Protein AF-A0A7X5N2D8-F1 (afdb_monomer)

Solvent-accessible surface area (backbone atoms only — not comparable to full-atom values): 8234 Å² total; per-residue (Å²): 137,88,88,64,74,71,64,53,54,56,54,52,53,52,55,53,59,61,69,71,71,73,79,83,79,77,79,73,77,76,77,80,82,88,75,92,82,82,90,85,75,95,75,93,73,87,88,83,80,92,76,90,83,79,91,74,73,94,73,86,83,88,91,73,84,91,66,89,70,55,80,72,47,73,64,66,66,88,96,58,92,81,61,90,90,56,71,51,65,40,58,56,53,63,69,60,50,52,53,50,52,52,52,50,52,52,50,52,52,50,53,65,72,74,106

Sequence (115 aa):
MIAPLRTFGLACAITLALAACSKPEQQQAPPPPEVSVLEMKPQTLPLERDLVGRLSAFRSADVRARVDGVLLKRLYTEGTDVKEGQPLFEIDPAPLKATLLQAQGQLAAAQATYA

pLDDT: mean 86.44, std 14.75, range [44.28, 98.38]

Mean predicted aligned error: 14.54 Å

Structure (mmCIF, N/CA/C/O backbone):
data_AF-A0A7X5N2D8-F1
#
_entry.id   AF-A0A7X5N2D8-F1
#
loop_
_atom_site.group_PDB
_atom_site.id
_atom_site.type_symbol
_atom_site.label_atom_id
_atom_site.label_alt_id
_atom_site.label_comp_id
_atom_site.label_asym_id
_atom_site.label_entity_id
_atom_site.label_seq_id
_atom_site.pdbx_PDB_ins_code
_atom_site.Cartn_x
_atom_site.Cartn_y
_atom_site.Cartn_z
_atom_site.occupancy
_atom_site.B_iso_or_equiv
_atom_site.auth_seq_id
_atom_site.auth_comp_id
_atom_site.auth_asym_id
_atom_site.auth_atom_id
_atom_site.pdbx_PDB_model_num
ATOM 1 N N . MET A 1 1 ? 77.303 8.148 -126.375 1.00 44.28 1 MET A N 1
ATOM 2 C CA . MET A 1 1 ? 76.971 8.918 -125.156 1.00 44.28 1 MET A CA 1
ATOM 3 C C . MET A 1 1 ? 75.663 8.381 -124.584 1.00 44.28 1 MET A C 1
ATOM 5 O O . MET A 1 1 ? 74.725 8.223 -125.347 1.00 44.28 1 MET A O 1
ATOM 9 N N . ILE A 1 2 ? 75.641 8.128 -123.268 1.00 45.34 2 ILE A N 1
ATOM 10 C CA . ILE A 1 2 ? 74.459 8.000 -122.386 1.00 45.34 2 ILE A CA 1
ATOM 11 C C . ILE A 1 2 ? 73.782 6.613 -122.343 1.00 45.34 2 ILE A C 1
ATOM 13 O O . ILE A 1 2 ? 72.727 6.357 -122.912 1.00 45.34 2 ILE A O 1
ATOM 17 N N . ALA A 1 3 ? 74.413 5.742 -121.549 1.00 57.56 3 ALA A N 1
ATOM 18 C CA . ALA A 1 3 ? 73.834 4.587 -120.874 1.00 57.56 3 ALA A CA 1
ATOM 19 C C . ALA A 1 3 ? 73.543 4.962 -119.402 1.00 57.56 3 ALA A C 1
ATOM 21 O O . ALA A 1 3 ? 74.494 5.171 -118.651 1.00 57.56 3 ALA A O 1
ATOM 22 N N . PRO A 1 4 ? 72.265 5.127 -118.995 1.00 55.03 4 PRO A N 1
ATOM 23 C CA . PRO A 1 4 ? 71.913 4.941 -117.579 1.00 55.03 4 PRO A CA 1
ATOM 24 C C . PRO A 1 4 ? 70.511 4.336 -117.328 1.00 55.03 4 PRO A C 1
ATOM 26 O O . PRO A 1 4 ? 70.130 4.127 -116.182 1.00 55.03 4 PRO A O 1
ATOM 29 N N . LEU A 1 5 ? 69.717 4.039 -118.367 1.00 56.69 5 LEU A N 1
ATOM 30 C CA . LEU A 1 5 ? 68.285 3.738 -118.191 1.00 56.69 5 LEU A CA 1
ATOM 31 C C . LEU A 1 5 ? 67.990 2.280 -117.780 1.00 56.69 5 LEU A C 1
ATOM 33 O O . LEU A 1 5 ? 66.965 1.999 -117.169 1.00 56.69 5 LEU A O 1
ATOM 37 N N . ARG A 1 6 ? 68.902 1.340 -118.072 1.00 56.69 6 ARG A N 1
ATOM 38 C CA . ARG A 1 6 ? 68.736 -0.093 -117.747 1.00 56.69 6 ARG A CA 1
ATOM 39 C C . ARG A 1 6 ? 69.143 -0.449 -116.314 1.00 56.69 6 ARG A C 1
ATOM 41 O O . ARG A 1 6 ? 68.526 -1.319 -115.709 1.00 56.69 6 ARG A O 1
ATOM 48 N N . THR A 1 7 ? 70.141 0.237 -115.758 1.00 58.66 7 THR A N 1
ATOM 49 C CA . THR A 1 7 ? 70.596 0.042 -114.370 1.00 58.66 7 THR A CA 1
ATOM 50 C C . THR A 1 7 ? 69.603 0.614 -113.358 1.00 58.66 7 THR A C 1
ATOM 52 O O . THR A 1 7 ? 69.428 0.037 -112.287 1.00 58.66 7 THR A O 1
ATOM 55 N N . PHE A 1 8 ? 68.879 1.679 -113.722 1.00 60.16 8 PHE A N 1
ATOM 56 C CA . PHE A 1 8 ? 67.842 2.276 -112.876 1.00 60.16 8 PHE A CA 1
ATOM 57 C C . PHE A 1 8 ? 66.624 1.351 -112.685 1.00 60.16 8 PHE A C 1
ATOM 59 O O . PHE A 1 8 ? 66.071 1.272 -111.591 1.00 60.16 8 PHE A O 1
ATOM 66 N N . GLY A 1 9 ? 66.246 0.586 -113.718 1.00 64.88 9 GLY A N 1
ATOM 67 C CA . GLY A 1 9 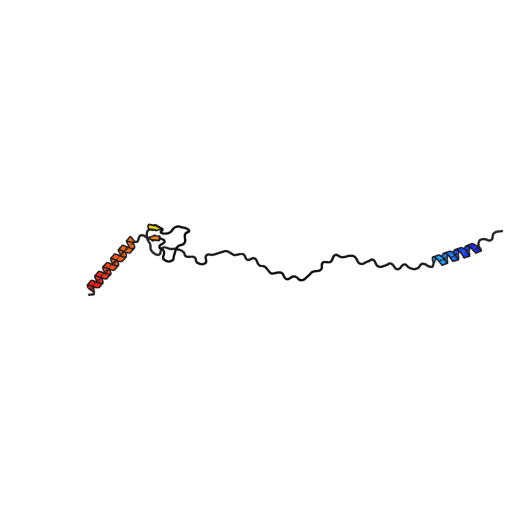? 65.134 -0.371 -113.641 1.00 64.88 9 GLY A CA 1
ATOM 68 C C . GLY A 1 9 ? 65.403 -1.553 -112.702 1.00 64.88 9 GLY A C 1
ATOM 69 O O . GLY A 1 9 ? 64.523 -1.950 -111.942 1.00 64.88 9 GLY A O 1
ATOM 70 N N . LEU A 1 10 ? 66.635 -2.076 -112.697 1.00 70.56 10 LEU A N 1
ATOM 71 C CA . LEU A 1 10 ? 67.023 -3.185 -111.817 1.00 70.56 10 LEU A CA 1
ATOM 72 C C . LEU A 1 10 ? 67.127 -2.741 -110.348 1.00 70.56 10 LEU A C 1
ATOM 74 O O . LEU A 1 10 ? 66.706 -3.472 -109.455 1.00 70.56 10 LEU A O 1
ATOM 78 N N . ALA A 1 11 ? 67.623 -1.524 -110.099 1.00 69.31 11 ALA A N 1
ATOM 79 C CA . ALA A 1 11 ? 67.676 -0.950 -108.755 1.00 69.31 11 ALA A CA 1
ATOM 80 C C . ALA A 1 11 ? 66.270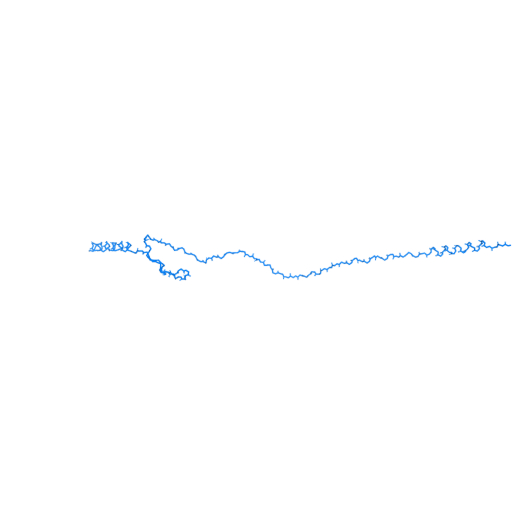 -0.732 -108.165 1.00 69.31 11 ALA A C 1
ATOM 82 O O . ALA A 1 11 ? 66.044 -1.045 -107.000 1.00 69.31 11 ALA A O 1
ATOM 83 N N . CYS A 1 12 ? 65.310 -0.280 -108.979 1.00 71.31 12 CYS A N 1
ATOM 84 C CA . CYS A 1 12 ? 63.925 -0.078 -108.546 1.00 71.31 12 CYS A CA 1
ATOM 85 C C . CYS A 1 12 ? 63.192 -1.407 -108.266 1.00 71.31 12 CYS A C 1
ATOM 87 O O . CYS A 1 12 ? 62.410 -1.512 -107.327 1.00 71.31 12 CYS A O 1
ATOM 89 N N . ALA A 1 13 ? 63.475 -2.459 -109.040 1.00 72.88 13 ALA A N 1
ATOM 90 C CA . ALA A 1 13 ? 62.900 -3.783 -108.794 1.00 72.88 13 ALA A CA 1
ATOM 91 C C . ALA A 1 13 ? 63.408 -4.411 -107.480 1.00 72.88 13 ALA A C 1
ATOM 93 O O . ALA A 1 13 ? 62.645 -5.064 -106.770 1.00 72.88 13 ALA A O 1
ATOM 94 N N . ILE A 1 14 ? 64.676 -4.177 -107.124 1.00 73.19 14 ILE A N 1
ATOM 95 C CA . ILE A 1 14 ? 65.269 -4.669 -105.871 1.00 73.19 14 ILE A CA 1
ATOM 96 C C . ILE A 1 14 ? 64.713 -3.911 -104.656 1.00 73.19 14 ILE A C 1
ATOM 98 O O . ILE A 1 14 ? 64.430 -4.533 -103.633 1.00 73.19 14 ILE A O 1
ATOM 102 N N . THR A 1 15 ? 64.485 -2.597 -104.757 1.00 69.38 15 THR A N 1
ATOM 103 C CA . THR A 1 15 ? 63.874 -1.830 -103.658 1.00 69.38 15 THR A CA 1
ATOM 104 C C . THR A 1 15 ? 62.406 -2.200 -103.438 1.00 69.38 15 THR A C 1
ATOM 106 O O . THR A 1 15 ? 61.982 -2.294 -102.287 1.00 69.38 15 THR A O 1
ATOM 109 N N . LEU A 1 16 ? 61.646 -2.509 -104.499 1.00 71.19 16 LEU A N 1
ATOM 110 C CA . LEU A 1 16 ? 60.285 -3.046 -104.358 1.00 71.19 16 LEU A CA 1
ATOM 111 C C . LEU A 1 16 ? 60.260 -4.459 -103.751 1.00 71.19 16 LEU A C 1
ATOM 113 O O . LEU A 1 16 ? 59.379 -4.752 -102.945 1.00 71.19 16 LEU A O 1
ATOM 117 N N . ALA A 1 17 ? 61.224 -5.321 -104.088 1.00 71.75 17 ALA A N 1
ATOM 118 C CA . ALA A 1 17 ? 61.313 -6.664 -103.512 1.00 71.75 17 ALA A CA 1
ATOM 119 C C . ALA A 1 17 ? 61.668 -6.642 -102.011 1.00 71.75 17 ALA A C 1
ATOM 121 O O . ALA A 1 17 ? 61.175 -7.481 -101.258 1.00 71.75 17 ALA A O 1
ATOM 122 N N . LEU A 1 18 ? 62.463 -5.664 -101.554 1.00 66.75 18 LEU A N 1
ATOM 123 C CA . LEU A 1 18 ? 62.765 -5.476 -100.127 1.00 66.75 18 LEU A CA 1
ATOM 124 C C . LEU A 1 18 ? 61.590 -4.873 -99.339 1.00 66.75 18 LEU A C 1
ATOM 126 O O . LEU A 1 18 ? 61.428 -5.196 -98.166 1.00 66.75 18 LEU A O 1
ATOM 130 N N . ALA A 1 19 ? 60.749 -4.046 -99.967 1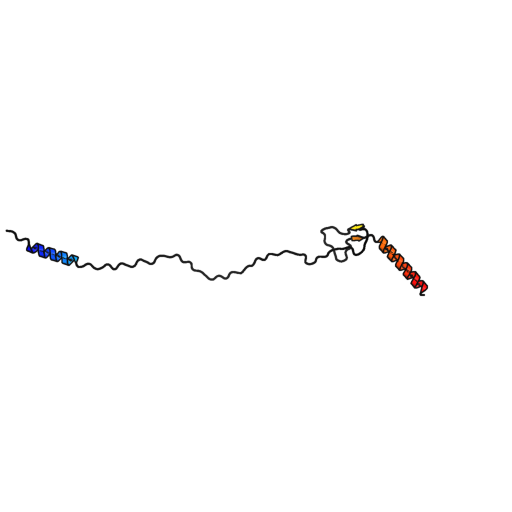.00 63.94 19 ALA A N 1
ATOM 131 C CA . ALA A 1 19 ? 59.558 -3.482 -99.324 1.00 63.94 19 ALA A CA 1
ATOM 132 C C . ALA A 1 19 ? 58.392 -4.486 -99.196 1.00 63.94 19 ALA A C 1
ATOM 134 O O . ALA A 1 19 ? 57.483 -4.269 -98.398 1.00 63.94 19 ALA A O 1
ATOM 135 N N . ALA A 1 20 ? 58.416 -5.589 -99.955 1.00 63.62 20 ALA A N 1
ATOM 136 C CA . ALA A 1 20 ? 57.369 -6.615 -99.940 1.00 63.62 20 ALA A CA 1
ATOM 137 C C . ALA A 1 20 ? 57.504 -7.639 -98.794 1.00 63.62 20 ALA A C 1
ATOM 139 O O . ALA A 1 20 ? 56.612 -8.462 -98.602 1.00 63.62 20 ALA A O 1
ATOM 140 N N . CYS A 1 21 ? 58.593 -7.598 -98.021 1.00 62.28 21 CYS A N 1
ATOM 141 C CA . CYS A 1 21 ? 58.816 -8.499 -96.893 1.00 62.28 21 CYS A CA 1
ATOM 142 C C . CYS A 1 21 ? 58.565 -7.761 -95.570 1.00 62.28 21 CYS A C 1
ATOM 144 O O . CYS A 1 21 ? 59.498 -7.355 -94.880 1.00 62.28 21 CYS A O 1
ATOM 146 N N . SER A 1 22 ? 57.293 -7.568 -95.212 1.00 57.38 22 SER A N 1
ATOM 147 C CA . SER A 1 22 ? 56.897 -7.133 -93.870 1.00 57.38 22 SER A CA 1
ATOM 148 C C . SER A 1 22 ? 56.291 -8.309 -93.102 1.00 57.38 22 SER A C 1
ATOM 150 O O . SER A 1 22 ? 55.376 -8.993 -93.560 1.00 57.38 22 SER A O 1
ATOM 152 N N . LYS A 1 23 ? 56.849 -8.588 -91.922 1.00 58.28 23 LYS A N 1
ATOM 153 C CA . LYS A 1 23 ? 56.315 -9.589 -90.997 1.00 58.28 23 LYS A CA 1
ATOM 154 C C . LYS A 1 23 ? 55.156 -8.943 -90.232 1.00 58.28 23 LYS A C 1
ATOM 156 O O . LYS A 1 23 ? 55.385 -7.889 -89.644 1.00 58.28 23 LYS A O 1
ATOM 161 N N . PRO A 1 24 ? 53.936 -9.508 -90.237 1.00 59.62 24 PRO A N 1
ATOM 162 C CA . PRO A 1 24 ? 52.841 -8.927 -89.474 1.00 59.62 24 PRO A CA 1
ATOM 163 C C . PRO A 1 24 ? 53.168 -9.036 -87.981 1.00 59.62 24 PRO A C 1
ATOM 165 O O . PRO A 1 24 ? 53.334 -10.140 -87.458 1.00 59.62 24 PRO A O 1
ATOM 168 N N . GLU A 1 25 ? 53.310 -7.892 -87.310 1.00 60.88 25 GLU A N 1
ATOM 169 C CA . GLU A 1 25 ? 53.396 -7.835 -85.853 1.00 60.88 25 GLU A CA 1
ATOM 170 C C . GLU A 1 25 ? 52.073 -8.325 -85.271 1.00 60.88 25 GLU A C 1
ATOM 172 O O . GLU A 1 25 ? 50.993 -7.805 -85.556 1.00 60.88 25 GLU A O 1
ATOM 177 N N . GLN A 1 26 ? 52.158 -9.386 -84.479 1.00 61.41 26 GLN A N 1
ATOM 178 C CA . GLN A 1 26 ? 51.010 -9.962 -83.812 1.00 61.41 26 GLN A CA 1
ATOM 179 C C . GLN A 1 26 ? 50.733 -9.108 -82.574 1.00 61.41 26 GLN A C 1
ATOM 181 O O . GLN A 1 26 ? 51.466 -9.185 -81.590 1.00 61.41 26 GLN A O 1
ATOM 186 N N . GLN A 1 27 ? 49.709 -8.254 -82.664 1.00 63.06 27 GLN A N 1
ATOM 187 C CA . GLN A 1 27 ? 49.295 -7.356 -81.588 1.00 63.06 27 GLN A CA 1
ATOM 188 C C . GLN A 1 27 ? 49.080 -8.167 -80.303 1.00 63.06 27 GLN A C 1
ATOM 190 O O . GLN A 1 27 ? 48.190 -9.018 -80.227 1.00 63.06 27 GLN A O 1
ATOM 195 N N . GLN A 1 28 ? 49.924 -7.930 -79.302 1.00 66.94 28 GLN A N 1
ATOM 196 C CA . GLN A 1 28 ? 49.820 -8.590 -78.008 1.00 66.94 28 GLN A CA 1
ATOM 197 C C . GLN A 1 28 ? 48.509 -8.146 -77.349 1.00 66.94 28 GLN A C 1
ATOM 199 O O . GLN A 1 28 ? 48.236 -6.947 -77.251 1.00 66.94 28 GLN A O 1
ATOM 204 N N . ALA A 1 29 ? 47.669 -9.109 -76.958 1.00 75.00 29 ALA A N 1
ATOM 205 C CA . ALA A 1 29 ? 46.392 -8.806 -76.323 1.00 75.00 29 ALA A CA 1
ATOM 206 C C . ALA A 1 29 ? 46.630 -7.955 -75.060 1.00 75.00 29 ALA A C 1
ATOM 208 O O . ALA A 1 29 ? 47.564 -8.254 -74.307 1.00 75.00 29 ALA A O 1
ATOM 209 N N . PRO A 1 30 ? 45.830 -6.896 -74.833 1.00 78.81 30 PRO A N 1
ATOM 210 C CA . PRO A 1 30 ? 46.015 -6.027 -73.681 1.00 78.81 30 PRO A CA 1
ATOM 211 C C . PRO A 1 30 ? 45.903 -6.835 -72.379 1.00 78.81 30 PRO A C 1
ATOM 213 O O . PRO A 1 30 ? 45.090 -7.765 -72.308 1.00 78.81 30 PRO A O 1
ATOM 216 N N . PRO A 1 31 ? 46.719 -6.508 -71.359 1.00 81.25 31 PRO A N 1
ATOM 217 C CA . PRO A 1 31 ? 46.686 -7.219 -70.093 1.00 81.25 31 PRO A CA 1
ATOM 218 C C . PRO A 1 31 ? 45.296 -7.088 -69.451 1.00 81.25 31 PRO A C 1
ATOM 220 O O . PRO A 1 31 ? 44.650 -6.045 -69.605 1.00 81.25 31 PRO A O 1
ATOM 223 N N . PRO A 1 32 ? 44.817 -8.130 -68.746 1.00 84.69 32 PRO A N 1
ATOM 224 C CA . PRO A 1 32 ? 43.530 -8.078 -68.069 1.00 84.69 32 PRO A CA 1
ATOM 225 C C . PRO A 1 32 ? 43.452 -6.877 -67.117 1.00 84.69 32 PRO A C 1
ATOM 227 O O . PRO A 1 32 ? 44.440 -6.576 -66.445 1.00 84.69 32 PRO A O 1
ATOM 230 N N . PRO A 1 33 ? 42.297 -6.196 -67.043 1.00 87.06 33 PRO A N 1
ATOM 231 C CA . PRO A 1 33 ? 42.131 -5.061 -66.150 1.00 87.06 33 PRO A CA 1
ATOM 232 C C . PRO A 1 33 ? 42.238 -5.515 -64.694 1.00 87.06 33 PRO A C 1
ATOM 234 O O . PRO A 1 33 ? 41.646 -6.520 -64.296 1.00 87.06 33 PRO A O 1
ATOM 237 N N . GLU A 1 34 ? 42.982 -4.757 -63.895 1.00 89.00 34 GLU A N 1
ATOM 238 C CA . GLU A 1 34 ? 43.085 -5.003 -62.461 1.00 89.00 34 GLU A CA 1
ATOM 239 C C . GLU A 1 34 ? 41.761 -4.669 -61.766 1.00 89.00 34 GLU A C 1
ATOM 241 O O . GLU A 1 34 ? 41.131 -3.643 -62.032 1.00 89.00 34 GLU A O 1
ATOM 246 N N . VAL A 1 35 ? 41.341 -5.550 -60.858 1.00 91.19 35 VAL A N 1
ATOM 247 C CA . VAL A 1 35 ? 40.128 -5.390 -60.054 1.00 91.19 35 VAL A CA 1
ATOM 248 C C . VAL A 1 35 ? 40.464 -5.513 -58.576 1.00 91.19 35 VAL A C 1
ATOM 250 O O . VAL A 1 35 ? 41.317 -6.306 -58.177 1.00 91.19 35 VAL A O 1
ATOM 253 N N . SER A 1 36 ? 39.773 -4.735 -57.748 1.00 92.56 36 SER A N 1
ATOM 254 C CA . SER A 1 36 ? 39.866 -4.876 -56.298 1.00 92.56 36 SER A CA 1
ATOM 255 C C . SER A 1 36 ? 39.003 -6.051 -55.849 1.00 92.56 36 SER A C 1
ATOM 257 O O . SER A 1 36 ? 37.823 -6.128 -56.195 1.00 92.56 36 SER A O 1
ATOM 259 N N . VAL A 1 37 ? 39.596 -6.963 -55.079 1.00 91.50 37 VAL A N 1
ATOM 260 C CA . VAL A 1 37 ? 38.895 -8.099 -54.478 1.00 91.50 37 VAL A CA 1
ATOM 261 C C . VAL A 1 37 ? 39.033 -8.062 -52.965 1.00 91.50 37 VAL A C 1
ATOM 263 O O . VAL A 1 37 ? 40.071 -7.673 -52.430 1.00 91.50 37 VAL A O 1
ATOM 266 N N . LEU A 1 38 ? 37.977 -8.498 -52.281 1.00 93.38 38 LEU A N 1
ATOM 267 C CA . LEU A 1 38 ? 37.977 -8.720 -50.843 1.00 93.38 38 LEU A CA 1
ATOM 268 C C . LEU A 1 38 ? 37.669 -10.194 -50.571 1.00 93.38 38 LEU A C 1
ATOM 270 O O . LEU A 1 38 ? 36.635 -10.707 -50.997 1.00 93.38 38 LEU A O 1
ATOM 274 N N . GLU A 1 39 ? 38.559 -10.868 -49.848 1.00 92.38 39 GLU A N 1
ATOM 275 C CA . GLU A 1 39 ? 38.353 -12.249 -49.414 1.00 92.38 39 GLU A CA 1
ATOM 276 C C . GLU A 1 39 ? 37.459 -12.275 -48.165 1.00 92.38 39 GLU A C 1
ATOM 278 O O . GLU A 1 39 ? 37.836 -11.783 -47.099 1.00 92.38 39 GLU A O 1
ATOM 283 N N . MET A 1 40 ? 36.257 -12.842 -48.285 1.00 92.31 40 MET A N 1
ATOM 284 C CA . MET A 1 40 ? 35.347 -13.013 -47.151 1.00 92.31 40 MET A CA 1
ATOM 285 C C . MET A 1 40 ? 35.674 -14.295 -46.387 1.00 92.31 40 MET A C 1
ATOM 287 O O . MET A 1 40 ? 35.773 -15.368 -46.980 1.00 92.31 40 MET A O 1
ATOM 291 N N . LYS A 1 41 ? 35.771 -14.199 -45.058 1.00 94.62 41 LYS A N 1
ATOM 292 C CA . LYS A 1 41 ? 35.925 -15.356 -44.168 1.00 94.62 41 LYS A CA 1
ATOM 293 C C . LYS A 1 41 ? 34.640 -15.585 -43.372 1.00 94.62 41 LYS A C 1
ATOM 295 O O . LYS A 1 41 ? 34.051 -14.611 -42.899 1.00 94.62 41 LYS A O 1
ATOM 300 N N . PRO A 1 42 ? 34.198 -16.843 -43.201 1.00 93.25 42 PRO A N 1
ATOM 301 C CA . PRO A 1 42 ? 33.060 -17.140 -42.350 1.00 93.25 42 PRO A CA 1
ATOM 302 C C . PRO A 1 42 ? 33.395 -16.774 -40.903 1.00 93.25 42 PRO A C 1
ATOM 304 O O . PRO A 1 42 ? 34.450 -17.136 -40.383 1.00 93.25 42 PRO A O 1
ATOM 307 N N . GLN A 1 43 ? 32.480 -16.060 -40.259 1.00 94.00 43 GLN A N 1
ATOM 308 C CA . GLN A 1 43 ? 32.558 -15.720 -38.846 1.00 94.00 43 GLN A CA 1
ATOM 309 C C . GLN A 1 43 ? 31.221 -16.033 -38.184 1.00 94.00 43 GLN A C 1
ATOM 311 O O . GLN A 1 43 ? 30.159 -15.742 -38.737 1.00 94.00 43 GLN A O 1
ATOM 316 N N . THR A 1 44 ? 31.279 -16.633 -37.001 1.00 92.69 44 THR A N 1
ATOM 317 C CA . THR A 1 44 ? 30.093 -16.872 -36.181 1.00 92.69 44 THR A CA 1
ATOM 318 C C . THR A 1 44 ? 29.837 -15.633 -35.341 1.00 92.69 44 THR A C 1
ATOM 320 O O . THR A 1 44 ? 30.694 -15.235 -34.554 1.00 92.69 44 THR A O 1
ATOM 323 N N . LEU A 1 45 ? 28.660 -15.035 -35.501 1.00 93.81 45 LEU A N 1
ATOM 324 C CA . LEU A 1 45 ? 28.217 -13.888 -34.715 1.00 93.81 45 LEU A CA 1
ATOM 325 C C . LEU A 1 45 ? 26.973 -14.274 -33.905 1.00 93.81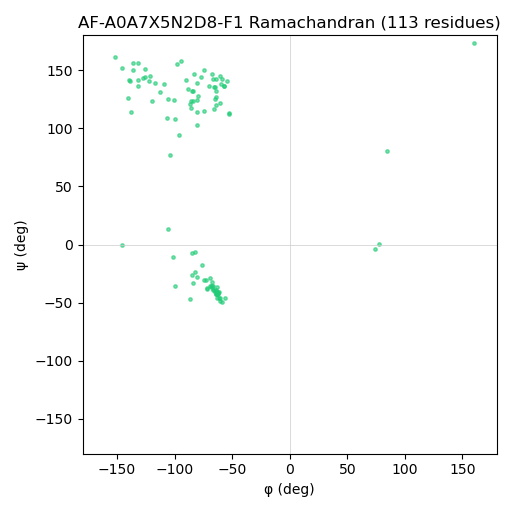 45 LEU A C 1
ATOM 327 O O . LEU A 1 45 ? 26.106 -14.973 -34.439 1.00 93.81 45 LEU A O 1
ATOM 331 N N . PRO A 1 46 ? 26.869 -13.847 -32.635 1.00 92.00 46 PRO A N 1
ATOM 332 C CA . PRO A 1 46 ? 25.661 -14.056 -31.852 1.00 92.00 46 PRO A CA 1
ATOM 333 C C . PRO A 1 46 ? 24.507 -13.224 -32.420 1.00 92.00 46 PRO A C 1
ATOM 335 O O . PRO A 1 46 ? 24.700 -12.118 -32.930 1.00 92.00 46 PRO A O 1
ATOM 338 N N . LEU A 1 47 ? 23.291 -13.762 -32.321 1.00 93.94 47 LEU A N 1
ATOM 339 C CA . LEU A 1 47 ? 22.077 -13.044 -32.685 1.00 93.94 47 LEU A CA 1
ATOM 340 C C . LEU A 1 47 ? 21.464 -12.420 -31.432 1.00 93.94 47 LEU A C 1
ATOM 342 O O . LEU A 1 47 ? 20.692 -13.067 -30.728 1.00 93.94 47 LEU A O 1
ATOM 346 N N . GLU A 1 48 ? 21.798 -11.161 -31.182 1.00 94.50 48 GLU A N 1
ATOM 347 C CA . GLU A 1 48 ? 21.271 -10.414 -30.041 1.00 94.50 48 GLU A CA 1
ATOM 348 C C . GLU A 1 48 ? 19.886 -9.816 -30.337 1.00 94.50 48 GLU A C 1
ATOM 350 O O . GLU A 1 48 ? 19.548 -9.448 -31.476 1.00 94.50 48 GLU A O 1
ATOM 355 N N . ARG A 1 49 ? 19.056 -9.741 -29.293 1.00 93.44 49 ARG A N 1
ATOM 356 C CA . ARG A 1 49 ? 17.705 -9.175 -29.344 1.00 93.44 49 ARG A CA 1
ATOM 357 C C . ARG A 1 49 ? 17.448 -8.312 -28.121 1.00 93.44 49 ARG A C 1
ATOM 359 O O . ARG A 1 49 ? 17.310 -8.825 -27.015 1.00 93.44 49 ARG A O 1
ATOM 366 N N . ASP A 1 50 ? 17.282 -7.020 -28.361 1.00 94.19 50 ASP A N 1
ATOM 367 C CA . ASP A 1 50 ? 16.848 -6.083 -27.337 1.00 94.19 50 ASP A CA 1
ATOM 368 C C . ASP A 1 50 ? 15.324 -6.094 -27.237 1.00 94.19 50 ASP A C 1
ATOM 370 O O . ASP A 1 50 ? 14.609 -5.870 -28.218 1.00 94.19 50 ASP A O 1
ATOM 374 N N . LEU A 1 51 ? 14.822 -6.372 -26.036 1.00 94.75 51 LEU A N 1
ATOM 375 C CA . LEU A 1 51 ? 13.396 -6.396 -25.744 1.00 94.75 51 LEU A CA 1
ATOM 376 C C . LEU A 1 51 ? 13.046 -5.252 -24.801 1.00 94.75 51 LEU A C 1
ATOM 378 O O . LEU A 1 51 ? 13.669 -5.068 -23.755 1.00 94.75 51 LEU A O 1
ATOM 382 N N . VAL A 1 52 ? 12.008 -4.501 -25.159 1.00 95.81 52 VAL A N 1
ATOM 383 C CA . VAL A 1 52 ? 11.451 -3.472 -24.283 1.00 95.81 52 VAL A CA 1
ATOM 384 C C . VAL A 1 52 ? 10.533 -4.111 -23.245 1.00 95.81 52 VAL A C 1
ATOM 386 O O . VAL A 1 52 ? 9.738 -4.997 -23.553 1.00 95.81 52 VAL A O 1
ATOM 389 N N . GLY A 1 53 ? 10.620 -3.641 -22.004 1.00 95.38 53 GLY A N 1
ATOM 390 C CA . GLY A 1 53 ? 9.814 -4.145 -20.899 1.00 95.38 53 GLY A CA 1
ATOM 391 C C . GLY A 1 53 ? 9.585 -3.082 -19.835 1.00 95.38 53 GLY A C 1
ATOM 392 O O . GLY A 1 53 ? 10.299 -2.081 -19.763 1.00 95.38 53 GLY A O 1
ATOM 393 N N . ARG A 1 54 ? 8.568 -3.300 -19.000 1.00 97.00 54 ARG A N 1
ATOM 394 C CA . ARG A 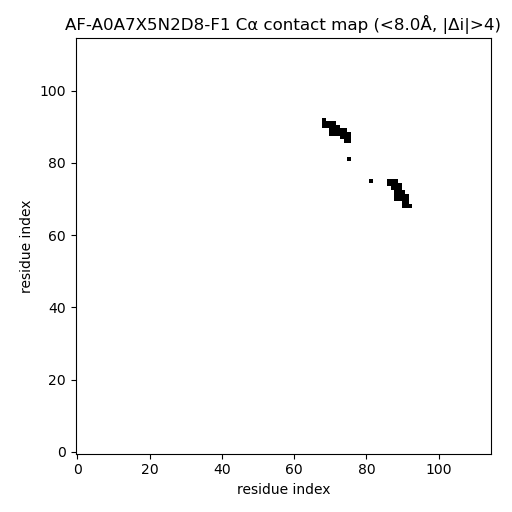1 54 ? 8.295 -2.477 -17.820 1.00 97.00 54 ARG A CA 1
ATOM 395 C C . ARG A 1 54 ? 8.296 -3.364 -16.585 1.00 97.00 54 ARG A C 1
ATOM 397 O O . ARG A 1 54 ? 7.777 -4.475 -16.621 1.00 97.00 54 ARG A O 1
ATOM 404 N N . LEU A 1 55 ? 8.857 -2.848 -15.499 1.00 96.19 55 LEU A N 1
ATOM 405 C CA . LEU A 1 55 ? 8.817 -3.514 -14.204 1.00 96.19 55 LEU A CA 1
ATOM 406 C C . LEU A 1 55 ? 7.444 -3.336 -13.551 1.00 96.19 55 LEU A C 1
ATOM 408 O O . LEU A 1 55 ? 6.828 -2.273 -13.644 1.00 96.19 55 LEU A O 1
ATOM 412 N N . SER A 1 56 ? 6.994 -4.371 -12.853 1.00 95.75 56 SER A N 1
ATOM 413 C CA . SER A 1 56 ? 5.800 -4.344 -12.013 1.00 95.75 56 SE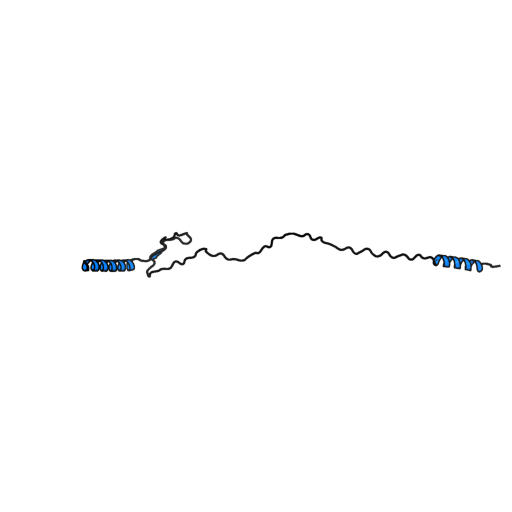R A CA 1
ATOM 414 C C . SER A 1 56 ? 6.108 -4.951 -10.652 1.00 95.75 56 SER A C 1
ATOM 416 O O . SER A 1 56 ? 7.021 -5.767 -10.515 1.00 95.75 56 SER A O 1
ATOM 418 N N . ALA A 1 57 ? 5.329 -4.572 -9.639 1.00 96.06 57 ALA A N 1
ATOM 419 C CA . ALA A 1 57 ? 5.434 -5.188 -8.326 1.00 96.06 57 ALA A CA 1
ATOM 420 C C . ALA A 1 57 ? 5.155 -6.697 -8.423 1.00 96.06 57 ALA A C 1
ATOM 422 O O . ALA A 1 57 ? 4.220 -7.114 -9.107 1.00 96.06 57 ALA A O 1
ATOM 423 N N . PHE A 1 58 ? 5.947 -7.511 -7.719 1.00 96.44 58 PHE A N 1
ATOM 424 C CA . PHE A 1 58 ? 5.718 -8.959 -7.648 1.00 96.44 58 PHE A CA 1
ATOM 425 C C . PHE A 1 58 ? 4.375 -9.286 -6.977 1.00 96.44 58 PHE A C 1
ATOM 427 O O . PHE A 1 58 ? 3.678 -10.218 -7.370 1.00 96.44 58 PHE A O 1
ATOM 434 N N . ARG A 1 59 ? 4.003 -8.490 -5.969 1.00 93.88 59 ARG A N 1
ATOM 435 C CA . ARG A 1 59 ? 2.698 -8.507 -5.304 1.00 93.88 59 ARG A CA 1
ATOM 436 C C . ARG A 1 59 ? 2.270 -7.074 -5.035 1.00 93.88 59 ARG A C 1
ATOM 438 O O . ARG A 1 59 ? 3.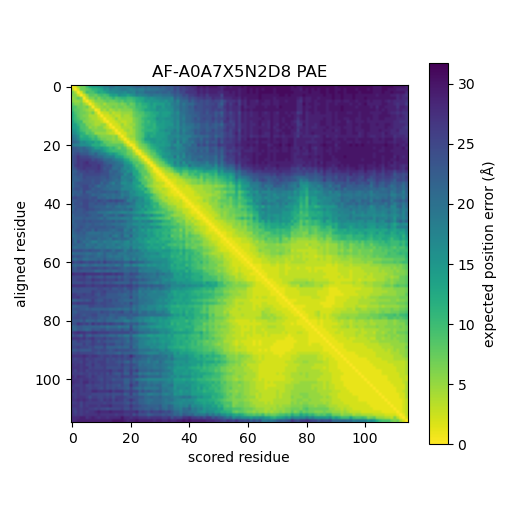096 -6.241 -4.673 1.00 93.88 59 ARG A O 1
ATOM 445 N N . SER A 1 60 ? 0.985 -6.807 -5.197 1.00 94.50 60 SER A N 1
ATOM 446 C CA . SER A 1 60 ? 0.367 -5.525 -4.875 1.00 94.50 60 SER A CA 1
ATOM 447 C C . SER A 1 60 ? -0.893 -5.794 -4.060 1.00 94.50 60 SER A C 1
ATOM 449 O O . SER A 1 60 ? -1.582 -6.786 -4.303 1.00 94.50 60 SER A O 1
ATOM 451 N N . ALA A 1 61 ? -1.151 -4.953 -3.062 1.00 92.94 61 ALA A N 1
ATOM 452 C CA . ALA A 1 61 ? -2.310 -5.069 -2.194 1.00 92.94 61 ALA A CA 1
ATOM 453 C C . ALA A 1 61 ? -2.876 -3.679 -1.899 1.00 92.94 61 ALA A C 1
ATOM 455 O O . ALA A 1 61 ? -2.167 -2.807 -1.397 1.00 92.94 61 ALA A O 1
ATOM 456 N N . ASP A 1 62 ? -4.167 -3.510 -2.170 1.00 93.81 62 ASP A N 1
ATOM 457 C CA . ASP A 1 62 ? -4.915 -2.318 -1.788 1.00 93.81 62 ASP A CA 1
ATOM 458 C C . ASP A 1 62 ? -5.427 -2.473 -0.355 1.00 93.81 62 ASP A C 1
ATOM 460 O O . ASP A 1 62 ? -6.186 -3.397 -0.046 1.00 93.81 62 ASP A O 1
ATOM 464 N N . VAL A 1 63 ? -5.074 -1.536 0.521 1.00 93.62 63 VAL A N 1
ATOM 465 C CA . VAL A 1 63 ? -5.623 -1.488 1.879 1.00 93.62 63 VAL A CA 1
ATOM 466 C C . VAL A 1 63 ? -6.946 -0.726 1.852 1.00 93.62 63 VAL A C 1
ATOM 468 O O . VAL A 1 63 ? -6.983 0.456 1.520 1.00 93.62 63 VAL A O 1
ATOM 471 N N . ARG A 1 64 ? -8.044 -1.406 2.201 1.00 94.75 64 ARG A N 1
ATOM 472 C CA . ARG A 1 64 ? -9.400 -0.833 2.231 1.00 94.75 64 ARG A CA 1
ATOM 473 C C . ARG A 1 64 ? -10.063 -1.071 3.582 1.00 94.75 64 ARG A C 1
ATOM 475 O O . ARG A 1 64 ? -9.891 -2.135 4.180 1.00 94.75 64 ARG A O 1
ATOM 482 N N . ALA A 1 65 ? -10.844 -0.095 4.040 1.00 95.31 65 ALA A N 1
ATOM 483 C CA . ALA A 1 65 ? -11.674 -0.254 5.227 1.00 95.31 65 ALA A CA 1
ATOM 484 C C . ALA A 1 65 ? -12.763 -1.309 4.967 1.00 95.31 65 ALA A C 1
ATOM 486 O O . ALA A 1 65 ? -13.380 -1.327 3.904 1.00 95.31 65 ALA A O 1
ATOM 487 N N . ARG A 1 66 ? -12.968 -2.208 5.935 1.00 94.62 66 ARG A N 1
ATOM 488 C CA . ARG A 1 66 ? -14.010 -3.254 5.884 1.00 94.62 66 ARG A CA 1
ATOM 489 C C . ARG A 1 66 ? -15.245 -2.918 6.717 1.00 94.62 66 ARG A C 1
ATOM 491 O O . ARG A 1 66 ? -16.233 -3.636 6.648 1.00 94.62 66 ARG A O 1
ATOM 498 N N . VAL A 1 67 ? -15.144 -1.880 7.536 1.00 94.12 67 VAL A N 1
ATOM 499 C CA . VAL A 1 67 ? -16.191 -1.394 8.429 1.00 94.12 67 VAL A CA 1
ATOM 500 C C . VAL A 1 67 ? -16.229 0.120 8.329 1.00 94.12 67 VAL A C 1
ATOM 502 O O . VAL A 1 67 ? -15.195 0.749 8.079 1.00 94.12 67 VAL A O 1
ATOM 505 N N . ASP A 1 68 ? -17.407 0.684 8.544 1.00 92.56 68 ASP A N 1
ATOM 506 C CA . ASP A 1 68 ? -17.584 2.126 8.615 1.00 92.56 68 ASP A CA 1
ATOM 507 C C . ASP A 1 68 ? -17.043 2.669 9.941 1.00 92.56 68 ASP A C 1
ATOM 509 O O . ASP A 1 68 ? -17.062 1.990 10.972 1.00 92.56 68 ASP A O 1
ATOM 513 N N . GLY A 1 69 ? -16.565 3.911 9.925 1.00 94.00 69 GLY A N 1
ATOM 514 C CA . GLY A 1 69 ? -16.115 4.593 11.131 1.00 94.00 69 GLY A CA 1
ATOM 515 C C . GLY A 1 69 ? -15.191 5.768 10.849 1.00 94.00 69 GLY A C 1
ATOM 516 O O . GLY A 1 69 ? -14.770 6.011 9.718 1.00 94.00 69 GLY A O 1
ATOM 517 N N . VAL A 1 70 ? -14.872 6.505 11.910 1.00 95.69 70 VAL A N 1
ATOM 518 C CA . VAL A 1 70 ? -13.935 7.630 11.854 1.00 95.69 70 VAL A CA 1
ATOM 519 C C . VAL A 1 70 ? -12.511 7.101 11.988 1.00 95.69 70 VAL A C 1
ATOM 521 O O . VAL A 1 70 ? -12.215 6.313 12.887 1.00 95.69 70 VAL A O 1
ATOM 524 N N . LEU A 1 71 ? -11.613 7.540 11.107 1.00 95.81 71 LEU A N 1
ATOM 525 C CA . LEU A 1 71 ? -10.195 7.218 11.210 1.00 95.81 71 LEU A CA 1
ATOM 526 C C . LEU A 1 71 ? -9.562 8.036 12.345 1.00 95.81 71 LEU A C 1
ATOM 528 O O . LEU A 1 71 ? -9.486 9.258 12.254 1.00 95.81 71 LEU A O 1
ATOM 532 N N . LEU A 1 72 ? -9.092 7.367 13.398 1.00 96.25 72 LEU A N 1
ATOM 533 C CA . LEU A 1 72 ? -8.455 8.013 14.545 1.00 96.25 72 LEU A CA 1
ATOM 534 C C . LEU A 1 72 ? -6.960 8.225 14.324 1.00 96.25 72 LEU A C 1
ATOM 536 O O . LEU A 1 72 ? -6.439 9.299 14.623 1.00 96.25 72 LEU A O 1
ATOM 540 N N . LYS A 1 73 ? -6.251 7.195 13.840 1.00 96.25 73 LYS A N 1
ATOM 541 C CA . LYS A 1 73 ? -4.790 7.243 13.679 1.00 96.25 73 LYS A CA 1
ATOM 542 C C . LYS A 1 73 ? -4.292 6.459 12.477 1.00 96.25 73 LYS A C 1
ATOM 544 O O . LYS A 1 73 ? -4.841 5.422 12.106 1.00 96.25 73 LYS A O 1
ATOM 549 N N . ARG A 1 74 ? -3.160 6.927 11.955 1.00 96.50 74 ARG A N 1
ATOM 550 C CA . ARG A 1 74 ? -2.260 6.185 11.073 1.00 96.50 74 ARG A CA 1
ATOM 551 C C . ARG A 1 74 ? -1.080 5.682 11.903 1.00 96.50 74 ARG A C 1
ATOM 553 O O . ARG A 1 74 ? -0.421 6.473 12.567 1.00 96.50 74 ARG A O 1
ATOM 560 N N . LEU A 1 75 ? -0.843 4.375 11.882 1.00 97.00 75 LEU A N 1
ATOM 561 C CA . LEU A 1 75 ? 0.106 3.682 12.763 1.00 97.00 75 LEU A CA 1
ATOM 562 C C . LEU A 1 75 ? 1.400 3.254 12.049 1.00 97.00 75 LEU A C 1
ATOM 564 O O . LEU A 1 75 ? 2.170 2.456 12.576 1.00 97.00 75 LEU A O 1
ATOM 568 N N . TYR A 1 76 ? 1.646 3.776 10.848 1.00 95.88 76 TYR A N 1
ATOM 569 C CA . TYR A 1 76 ? 2.849 3.503 10.066 1.00 95.88 76 TYR A CA 1
ATOM 570 C C . TYR A 1 76 ? 3.413 4.787 9.452 1.00 95.88 76 TYR A C 1
ATOM 572 O O . TYR A 1 76 ? 2.690 5.761 9.205 1.00 95.88 76 TYR A O 1
ATOM 580 N N . THR A 1 77 ? 4.708 4.756 9.159 1.00 96.81 77 THR A N 1
ATOM 581 C CA . THR A 1 77 ? 5.404 5.819 8.434 1.00 96.81 77 THR A CA 1
ATOM 582 C C . THR A 1 77 ? 5.311 5.555 6.935 1.00 96.81 77 THR A C 1
ATOM 584 O O . THR A 1 77 ? 5.512 4.438 6.470 1.00 96.81 77 THR A O 1
ATOM 587 N N . GLU A 1 78 ? 4.980 6.574 6.146 1.00 95.19 78 GLU A N 1
ATOM 588 C CA . GLU A 1 78 ? 4.933 6.412 4.689 1.00 95.19 78 GLU A CA 1
ATOM 589 C C . GLU A 1 78 ? 6.313 6.091 4.116 1.00 95.19 78 GLU A C 1
ATOM 591 O O . GLU A 1 78 ? 7.328 6.616 4.569 1.00 95.19 78 GLU A O 1
ATOM 596 N N . GLY A 1 79 ? 6.334 5.225 3.101 1.00 95.31 79 GLY A N 1
ATOM 597 C CA . GLY A 1 79 ? 7.564 4.814 2.427 1.00 95.31 79 GLY A CA 1
ATOM 598 C C . GLY A 1 79 ? 8.402 3.783 3.186 1.00 95.31 79 GLY A C 1
ATOM 599 O O . GLY A 1 79 ? 9.447 3.391 2.679 1.00 95.31 79 GLY A O 1
ATOM 600 N N . THR A 1 80 ? 7.969 3.327 4.367 1.00 96.25 80 THR A N 1
ATOM 601 C CA . THR A 1 80 ? 8.661 2.268 5.116 1.00 96.25 80 THR A CA 1
ATOM 602 C C . THR A 1 80 ? 8.025 0.901 4.905 1.00 96.25 80 THR A C 1
ATOM 604 O O . THR A 1 80 ? 6.819 0.801 4.667 1.00 96.25 80 THR A O 1
ATOM 607 N N . ASP A 1 81 ? 8.819 -0.151 5.091 1.00 96.00 81 ASP A N 1
ATOM 608 C CA . ASP A 1 81 ? 8.330 -1.526 5.074 1.00 96.00 81 ASP A CA 1
ATOM 609 C C . ASP A 1 81 ? 7.403 -1.818 6.262 1.00 96.00 81 ASP A C 1
ATOM 611 O O . ASP A 1 81 ? 7.630 -1.373 7.390 1.00 96.00 81 ASP A O 1
ATOM 615 N N . VAL A 1 82 ? 6.368 -2.618 6.007 1.00 96.12 82 VAL A N 1
ATOM 616 C CA . VAL A 1 82 ? 5.410 -3.092 7.013 1.00 96.12 82 VAL A CA 1
ATOM 617 C C . VAL A 1 82 ? 5.319 -4.612 6.978 1.00 96.12 82 VAL A C 1
ATOM 619 O O . VAL A 1 82 ? 5.528 -5.239 5.938 1.00 96.12 82 VAL A O 1
ATOM 622 N N . LYS A 1 83 ? 5.015 -5.219 8.125 1.00 95.75 83 LYS A N 1
ATOM 623 C CA . LYS A 1 83 ? 4.871 -6.675 8.248 1.00 95.75 83 LYS A CA 1
ATOM 624 C C . LYS A 1 83 ? 3.417 -7.106 8.094 1.00 95.75 83 LYS A C 1
ATOM 626 O O . LYS A 1 83 ? 2.489 -6.339 8.344 1.00 95.75 83 LYS A O 1
ATOM 631 N N . GLU A 1 84 ? 3.217 -8.368 7.733 1.00 95.06 84 GLU A N 1
ATOM 632 C CA . GLU A 1 84 ? 1.889 -8.977 7.756 1.00 95.06 84 GLU A CA 1
ATOM 633 C C . GLU A 1 84 ? 1.273 -8.889 9.162 1.00 95.06 84 GLU A C 1
ATOM 635 O O . GLU A 1 84 ? 1.952 -9.089 10.169 1.00 95.06 84 GLU A O 1
ATOM 640 N N . GLY A 1 85 ? -0.015 -8.540 9.225 1.00 95.38 85 GLY A N 1
ATOM 641 C CA . GLY A 1 85 ? -0.750 -8.369 10.480 1.00 95.38 85 GLY A CA 1
ATOM 642 C C . GLY A 1 85 ? -0.416 -7.092 11.258 1.00 95.38 85 GLY A C 1
ATOM 643 O O . GLY A 1 85 ? -1.064 -6.821 12.267 1.00 95.38 85 GLY A O 1
ATOM 644 N N . GLN A 1 86 ? 0.547 -6.282 10.805 1.00 96.38 86 GLN A N 1
ATOM 645 C CA . GLN A 1 86 ? 0.862 -5.010 11.444 1.00 96.38 86 GLN A CA 1
ATOM 646 C C . GLN A 1 86 ? -0.337 -4.049 11.342 1.00 96.38 86 GLN A C 1
ATOM 648 O O . GLN A 1 86 ? -0.819 -3.793 10.235 1.00 96.38 86 GLN A O 1
ATOM 653 N N . PRO A 1 87 ? -0.812 -3.474 12.462 1.00 95.75 87 PRO A N 1
ATOM 654 C CA . PRO A 1 87 ? -1.851 -2.454 12.424 1.00 95.75 87 PRO A CA 1
ATOM 655 C C . PRO A 1 87 ? -1.381 -1.232 11.631 1.00 95.75 87 PRO A C 1
ATOM 657 O O . PRO A 1 87 ? -0.369 -0.619 11.967 1.00 95.75 87 PRO A O 1
ATOM 660 N N . LEU A 1 88 ? -2.121 -0.875 10.580 1.00 96.50 88 LEU A N 1
ATOM 661 C CA . LEU A 1 88 ? -1.821 0.297 9.748 1.00 96.50 88 LEU A CA 1
ATOM 662 C C . LEU A 1 88 ? -2.687 1.502 10.125 1.00 96.50 88 LEU A C 1
ATOM 664 O O . LEU A 1 88 ? -2.224 2.642 10.106 1.00 96.50 88 LEU A O 1
ATOM 668 N N . PHE A 1 89 ? -3.938 1.248 10.501 1.00 96.31 89 PHE A N 1
ATOM 669 C CA . PHE A 1 89 ? -4.941 2.269 10.769 1.00 96.31 89 PHE A CA 1
ATOM 670 C C . PHE A 1 89 ? -5.763 1.898 12.001 1.00 96.31 89 PHE A C 1
ATOM 672 O O . PHE A 1 89 ? -6.117 0.734 12.189 1.00 96.31 89 PHE A O 1
ATOM 679 N N . GLU A 1 90 ? -6.080 2.895 12.820 1.00 95.75 90 GLU A N 1
ATOM 680 C CA . GLU A 1 90 ? -6.993 2.771 13.955 1.00 95.75 90 GLU A CA 1
ATOM 681 C C . GLU A 1 90 ? -8.309 3.464 13.582 1.00 95.75 90 GLU A C 1
ATOM 683 O O . GLU A 1 90 ? -8.346 4.688 13.456 1.00 95.75 90 GLU A O 1
ATOM 688 N N . ILE A 1 91 ? -9.371 2.684 13.362 1.00 97.06 91 ILE A N 1
ATOM 689 C CA . ILE A 1 91 ? -10.745 3.185 13.190 1.00 97.06 91 ILE A CA 1
ATOM 690 C C . ILE A 1 91 ? -11.402 3.224 14.571 1.00 97.06 91 ILE A C 1
ATOM 692 O O . ILE A 1 91 ? -11.168 2.316 15.370 1.00 97.06 91 ILE A O 1
ATOM 696 N N . ASP A 1 92 ? -12.207 4.252 14.848 1.00 96.62 92 ASP A N 1
ATOM 697 C CA . ASP A 1 92 ? -12.904 4.411 16.126 1.00 96.62 92 ASP A CA 1
ATOM 698 C C . ASP A 1 92 ? -13.700 3.147 16.494 1.00 96.62 92 ASP A C 1
ATOM 700 O O . ASP A 1 92 ? -14.685 2.812 15.825 1.00 96.62 92 ASP A O 1
ATOM 704 N N . PRO A 1 93 ? -13.298 2.427 17.559 1.00 95.69 93 PRO A N 1
ATOM 705 C CA . PRO A 1 93 ? -13.937 1.180 17.922 1.00 95.69 93 PRO A CA 1
ATOM 706 C C . PRO A 1 93 ? -15.184 1.389 18.785 1.00 95.69 93 PRO A C 1
ATOM 708 O O . PRO A 1 93 ? -15.844 0.400 19.095 1.00 95.69 93 PRO A O 1
ATOM 711 N N . ALA A 1 94 ? -15.492 2.610 19.242 1.00 96.44 94 ALA A N 1
ATOM 712 C CA . ALA A 1 94 ? -16.553 2.844 20.220 1.00 96.44 94 ALA A CA 1
ATOM 713 C C . ALA A 1 94 ? -17.930 2.308 19.775 1.00 96.44 94 ALA A C 1
ATOM 715 O O . ALA A 1 94 ? -18.542 1.585 20.569 1.00 96.44 94 ALA A O 1
ATOM 716 N N . PRO A 1 95 ? -18.397 2.533 18.526 1.00 95.62 95 PRO A N 1
ATOM 717 C CA . PRO A 1 95 ? -19.676 1.984 18.072 1.00 95.62 95 PRO A CA 1
ATOM 718 C C . PRO A 1 95 ? -19.679 0.450 18.059 1.00 95.62 95 PRO A C 1
ATOM 720 O O . PRO A 1 95 ? -20.590 -0.179 18.593 1.00 95.62 95 PRO A O 1
ATOM 723 N N . LEU A 1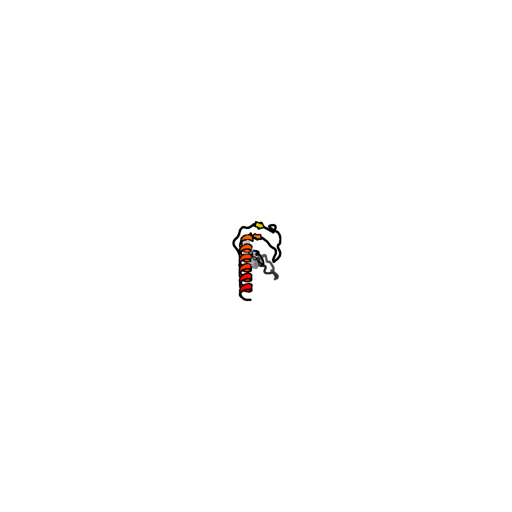 96 ? -18.616 -0.162 17.528 1.00 95.50 96 LEU A N 1
ATOM 724 C CA . LEU A 1 96 ? -18.491 -1.620 17.443 1.00 95.50 96 LEU A CA 1
ATOM 725 C C . LEU A 1 96 ? -18.389 -2.270 18.829 1.00 95.50 96 LEU A C 1
ATOM 727 O O . LEU A 1 96 ? -18.987 -3.318 19.068 1.00 95.50 96 LEU A O 1
ATOM 731 N N . LYS A 1 97 ? -17.669 -1.639 19.764 1.00 96.38 97 LYS A N 1
ATOM 732 C CA . LYS A 1 97 ? -17.580 -2.081 21.163 1.00 96.38 97 LYS A CA 1
ATOM 733 C C . LYS A 1 97 ? -18.934 -2.012 21.858 1.00 96.38 97 LYS A C 1
ATOM 735 O O . LYS A 1 97 ? -19.281 -2.951 22.566 1.00 96.38 97 LYS A O 1
ATOM 740 N N . ALA A 1 98 ? -19.704 -0.944 21.652 1.00 97.25 98 ALA A N 1
ATOM 741 C CA . ALA A 1 98 ? -21.042 -0.827 22.223 1.00 97.25 98 ALA A CA 1
ATOM 742 C C . ALA A 1 98 ? -21.969 -1.948 21.718 1.00 97.25 98 ALA A C 1
ATOM 744 O O . ALA A 1 98 ? -22.612 -2.618 22.526 1.00 97.25 98 ALA A O 1
ATOM 745 N N . THR A 1 99 ? -21.973 -2.220 20.408 1.00 96.75 99 THR A N 1
ATOM 746 C CA . THR A 1 99 ? -22.745 -3.327 19.816 1.00 96.75 99 THR A CA 1
ATOM 747 C C . THR A 1 99 ? -22.298 -4.691 20.342 1.00 96.75 99 THR A C 1
ATOM 749 O O . THR A 1 99 ? -23.136 -5.534 20.663 1.00 96.75 99 THR A O 1
ATOM 752 N N . LEU A 1 100 ? -20.987 -4.911 20.481 1.00 97.44 100 LEU A N 1
ATOM 753 C CA . LEU A 1 100 ? -20.446 -6.145 21.050 1.00 97.44 100 LEU A CA 1
ATOM 754 C C . LEU A 1 100 ? -20.933 -6.359 22.489 1.00 97.44 100 LEU A C 1
ATOM 756 O O . LEU A 1 100 ? -21.413 -7.442 22.816 1.00 97.44 100 LEU A O 1
ATOM 760 N N . LEU A 1 101 ? -20.836 -5.330 23.336 1.00 98.38 101 LEU A N 1
ATOM 761 C CA . LEU A 1 101 ? -21.271 -5.396 24.733 1.00 98.38 101 LEU A CA 1
ATOM 762 C C . LEU A 1 101 ? -22.777 -5.653 24.845 1.00 98.38 101 LEU A C 1
ATOM 764 O O . LEU A 1 101 ? -23.202 -6.467 25.664 1.00 98.38 101 LEU A O 1
ATOM 768 N N . GLN A 1 102 ? -23.583 -5.017 23.992 1.00 98.38 102 GLN A N 1
ATOM 769 C CA . GLN A 1 102 ? -25.018 -5.282 23.915 1.00 98.38 102 GLN A CA 1
ATOM 770 C C . GLN A 1 102 ? -25.295 -6.758 23.586 1.00 98.38 102 GLN A C 1
ATOM 772 O O . GLN A 1 102 ? -26.082 -7.402 24.281 1.00 98.38 102 GLN A O 1
ATOM 777 N N . ALA A 1 103 ? -24.639 -7.306 22.559 1.00 98.25 103 ALA A N 1
ATOM 778 C CA . ALA A 1 103 ? -24.822 -8.696 22.145 1.00 98.25 103 ALA A CA 1
ATOM 779 C C . ALA A 1 103 ? -24.378 -9.689 23.234 1.00 98.25 103 ALA A C 1
ATOM 781 O O . ALA A 1 103 ? -25.050 -10.688 23.482 1.00 98.25 103 ALA A O 1
ATOM 782 N N . GLN A 1 104 ? -23.281 -9.393 23.933 1.00 98.38 104 GLN A N 1
ATOM 783 C CA . GLN A 1 104 ? -22.815 -10.192 25.068 1.00 98.38 104 GLN A CA 1
ATOM 784 C C . GLN A 1 104 ? -23.804 -10.164 26.239 1.00 98.38 104 GLN A C 1
ATOM 786 O O . GLN A 1 104 ? -24.069 -11.205 26.835 1.00 98.38 104 GLN A O 1
ATOM 791 N N . GLY A 1 105 ? -24.396 -9.004 26.542 1.00 98.19 105 GLY A N 1
ATOM 792 C CA . GLY A 1 105 ? -25.441 -8.887 27.561 1.00 98.19 105 GLY A CA 1
ATOM 793 C C . GLY A 1 105 ? -26.695 -9.693 27.212 1.00 98.19 105 GLY A C 1
ATOM 794 O O . GLY A 1 105 ? -27.235 -10.398 28.062 1.00 98.19 105 GLY A O 1
ATOM 795 N N . GLN A 1 106 ? -27.120 -9.654 25.946 1.00 98.00 106 GLN A N 1
ATOM 796 C CA . GLN A 1 106 ? -28.234 -10.471 25.450 1.00 98.00 106 GLN A CA 1
ATOM 797 C C . GLN A 1 106 ? -27.931 -11.971 25.550 1.00 98.00 106 GLN A C 1
ATOM 799 O O . GLN A 1 106 ? -28.783 -12.737 25.998 1.00 98.00 106 GLN A O 1
ATOM 804 N N . LEU A 1 107 ? -26.712 -12.385 25.191 1.00 97.94 107 LEU A N 1
ATOM 805 C CA . LEU A 1 107 ? -26.263 -13.769 25.334 1.00 97.94 107 LEU A CA 1
ATOM 806 C C . LEU A 1 107 ? -26.295 -14.220 26.801 1.00 97.94 107 LEU A C 1
ATOM 808 O O . LEU A 1 107 ? -26.824 -15.288 27.092 1.00 97.94 107 LEU A O 1
ATOM 812 N N . ALA A 1 108 ? -25.780 -13.402 27.722 1.00 97.88 108 ALA A N 1
ATOM 813 C CA . ALA A 1 108 ? -25.763 -13.716 29.149 1.00 97.88 108 ALA A CA 1
ATOM 814 C C . ALA A 1 108 ? -27.181 -13.845 29.731 1.00 97.88 108 ALA A C 1
ATOM 816 O O . ALA A 1 108 ? -27.465 -14.785 30.472 1.00 97.88 108 ALA A O 1
ATOM 817 N N . ALA A 1 109 ? -28.093 -12.944 29.354 1.00 97.69 109 ALA A N 1
ATOM 818 C CA . ALA A 1 109 ? -29.492 -13.017 29.770 1.00 97.69 109 ALA A CA 1
ATOM 819 C C . ALA A 1 109 ? -30.180 -14.290 29.242 1.00 97.69 109 ALA A C 1
ATOM 821 O O . ALA A 1 109 ? -30.895 -14.965 29.984 1.00 97.69 109 ALA A O 1
ATOM 822 N N . ALA A 1 110 ? -29.927 -14.652 27.980 1.00 97.38 110 ALA A N 1
ATOM 823 C CA . ALA A 1 110 ? -30.466 -15.869 27.379 1.00 97.38 110 ALA A CA 1
ATOM 824 C C . ALA A 1 110 ? -29.927 -17.132 28.068 1.00 97.38 110 ALA A C 1
ATOM 826 O O . ALA A 1 110 ? -30.699 -18.033 28.378 1.00 97.38 110 ALA A O 1
ATOM 827 N N . GLN A 1 111 ? -28.626 -17.176 28.371 1.00 97.38 111 GLN A N 1
ATOM 828 C CA . GLN A 1 111 ? -28.003 -18.276 29.113 1.00 97.38 111 GLN A CA 1
ATOM 829 C C . GLN A 1 111 ? -28.589 -18.432 30.520 1.00 97.38 111 GLN A C 1
ATOM 831 O O . GLN A 1 111 ? -28.843 -19.554 30.944 1.00 97.38 111 GLN A O 1
ATOM 836 N N . ALA A 1 112 ? -28.851 -17.323 31.217 1.00 96.75 112 ALA A N 1
ATOM 837 C CA . ALA A 1 112 ? -29.471 -17.343 32.540 1.00 96.75 112 ALA A CA 1
ATOM 838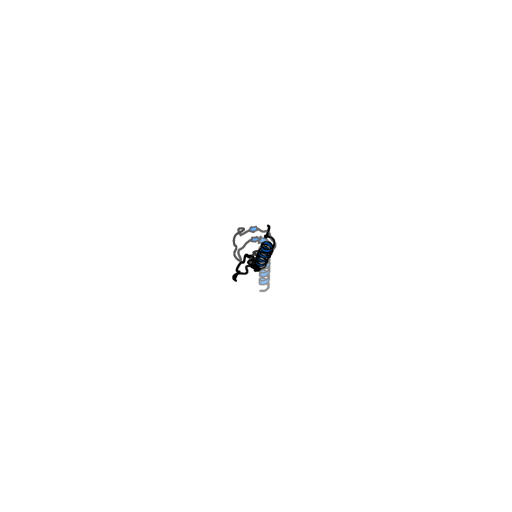 C C . ALA A 1 112 ? -30.946 -17.775 32.513 1.00 96.75 112 ALA A C 1
ATOM 840 O O . ALA A 1 112 ? -31.430 -18.319 33.495 1.00 96.75 112 ALA A O 1
ATOM 841 N N . THR A 1 113 ? -31.656 -17.521 31.409 1.00 95.56 113 THR A N 1
ATOM 842 C CA . THR A 1 113 ? -33.066 -17.920 31.241 1.00 95.56 113 THR A CA 1
ATOM 843 C C . THR A 1 113 ? -33.206 -19.365 30.745 1.00 95.56 113 THR A C 1
ATOM 845 O O . THR A 1 113 ? -34.243 -19.987 30.947 1.00 95.56 113 THR A O 1
ATOM 848 N N . TYR A 1 114 ? -32.193 -19.885 30.045 1.00 89.12 114 TYR A N 1
ATOM 849 C CA . TYR A 1 114 ? -32.171 -21.255 29.526 1.00 89.12 114 TYR A CA 1
ATOM 850 C C . TYR A 1 114 ? -31.783 -22.300 30.586 1.00 89.12 114 TYR A C 1
ATOM 852 O O . TYR A 1 114 ? -32.164 -23.462 30.451 1.00 89.12 114 TYR A O 1
ATOM 860 N N . ALA A 1 115 ? -31.000 -21.896 31.591 1.00 60.00 115 ALA A N 1
ATOM 861 C CA . ALA A 1 115 ? -30.667 -22.715 32.757 1.00 60.00 115 ALA A CA 1
ATOM 862 C C . ALA A 1 115 ? -31.859 -22.829 33.719 1.00 60.00 115 ALA A C 1
ATOM 864 O O . ALA A 1 115 ? -32.037 -23.935 34.277 1.00 60.00 115 ALA A O 1
#

Foldseek 3Di:
DDDDPPVVVVVVVVVVVVVPDDDDDDPDPDDDDDDDDDDDDDDDDDDDDDDDDDDDDPDDDDDDDPDDADWDDAPDDPPDDDDPPDDGTDGDCVVVVVVVVVVVVVVVVVVVVVD

Radius of gyration: 60.76 Å; Cα contacts (8 Å, |Δi|>4): 27; chains: 1; bounding box: 110×32×158 Å

Organism: Xanthomonas perforans (NCBI:txid442694)

Secondary structure (DSSP, 8-state):
----HHHHHHHHHHHHHHHT--PPP--PPPPPPP-----------------------SS------SS---EEEE-S-TTS---TT---EEE--HHHHHHHHHHHHHHHHHHHHH-

InterPro domains:
  IPR058625 Multidrug resistance protein MdtA-like, barrel-sandwich hybrid domain [PF25917] (59-98)

Nearest PDB structures (foldseek):
  2k7v-assembly1_B  TM=4.464E-01  e=2.536E+00  Escherichia coli K-12